Protein AF-A0A9W3DEU1-F1 (afdb_monomer_lite)

Organism: Raphanus sativus (NCBI:txid3726)

Structure (mmCIF, N/CA/C/O backbone):
data_AF-A0A9W3DEU1-F1
#
_entry.id   AF-A0A9W3DEU1-F1
#
loop_
_atom_site.group_PDB
_atom_site.id
_atom_site.type_symbol
_atom_site.label_atom_id
_atom_site.label_alt_id
_atom_site.label_comp_id
_atom_site.label_asym_id
_atom_site.label_entity_id
_atom_site.label_seq_id
_atom_site.pdbx_PDB_ins_code
_atom_site.Cartn_x
_atom_site.Cartn_y
_atom_site.Cartn_z
_atom_site.occupancy
_atom_site.B_iso_or_equiv
_atom_site.auth_seq_id
_atom_site.auth_comp_id
_atom_site.auth_asym_id
_atom_site.auth_atom_id
_atom_site.pdbx_PDB_model_num
ATOM 1 N N . SER A 1 1 ? -0.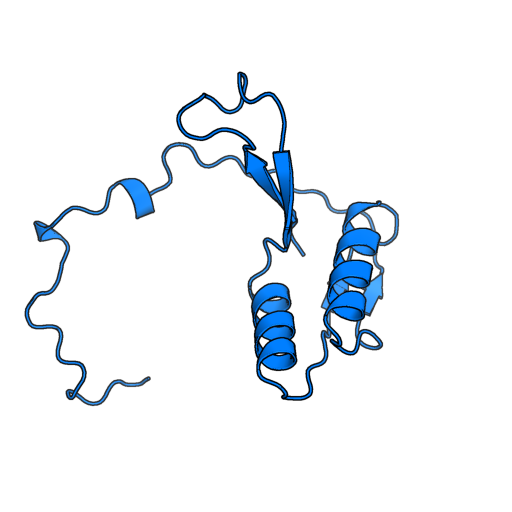354 -8.191 1.353 1.00 74.19 1 SER A N 1
ATOM 2 C CA . SER A 1 1 ? -0.493 -6.786 0.914 1.00 74.19 1 SER A CA 1
ATOM 3 C C . SER A 1 1 ? 0.706 -6.383 0.080 1.00 74.19 1 SER A C 1
ATOM 5 O O . SER A 1 1 ? 1.753 -6.988 0.264 1.00 74.19 1 SER A O 1
ATOM 7 N N . SER A 1 2 ? 0.558 -5.419 -0.831 1.00 81.44 2 SER A N 1
ATOM 8 C CA . SER A 1 2 ? 1.642 -4.927 -1.691 1.00 81.44 2 SER A CA 1
ATOM 9 C C . SER A 1 2 ? 2.250 -3.630 -1.157 1.00 81.44 2 SER A C 1
ATOM 11 O O . SER A 1 2 ? 1.589 -2.845 -0.468 1.00 81.44 2 SER A O 1
ATOM 13 N N . VAL A 1 3 ? 3.515 -3.417 -1.504 1.00 84.81 3 VAL A N 1
ATOM 14 C CA . VAL A 1 3 ? 4.217 -2.143 -1.371 1.00 84.81 3 VAL A CA 1
ATOM 15 C C . VAL A 1 3 ? 4.488 -1.637 -2.776 1.00 84.81 3 VAL A C 1
ATOM 17 O O . VAL A 1 3 ? 5.062 -2.362 -3.585 1.00 84.81 3 VAL A O 1
ATOM 20 N N . ASP A 1 4 ? 4.090 -0.402 -3.042 1.00 87.12 4 ASP A N 1
ATOM 21 C CA . ASP A 1 4 ? 4.441 0.287 -4.271 1.00 87.12 4 ASP A CA 1
ATOM 22 C C . ASP A 1 4 ? 5.781 0.986 -4.082 1.00 87.12 4 ASP A C 1
ATOM 24 O O . ASP A 1 4 ? 6.009 1.679 -3.082 1.00 87.12 4 ASP A O 1
ATOM 28 N N . PHE A 1 5 ? 6.655 0.811 -5.066 1.00 87.69 5 PHE A N 1
ATOM 29 C CA . PHE A 1 5 ? 7.892 1.561 -5.198 1.00 87.69 5 PHE A CA 1
ATOM 30 C C . PHE A 1 5 ? 7.684 2.630 -6.256 1.00 87.69 5 PHE A C 1
ATOM 32 O O . PHE A 1 5 ? 7.775 2.375 -7.455 1.00 87.69 5 PHE A O 1
ATOM 39 N N . VAL A 1 6 ? 7.378 3.836 -5.793 1.00 85.12 6 VAL A N 1
ATOM 40 C CA . VAL A 1 6 ? 7.157 4.988 -6.664 1.00 85.12 6 VAL A CA 1
ATOM 41 C C . VAL A 1 6 ? 8.513 5.640 -6.931 1.00 85.12 6 VAL A C 1
ATOM 43 O O . VAL A 1 6 ? 9.177 6.013 -5.959 1.00 85.12 6 VAL A O 1
ATOM 46 N N . PRO A 1 7 ? 8.962 5.768 -8.194 1.00 86.81 7 PRO A N 1
ATOM 47 C CA . PRO A 1 7 ? 10.214 6.445 -8.522 1.00 86.81 7 PRO A CA 1
ATOM 48 C C . PRO A 1 7 ? 10.272 7.833 -7.884 1.00 86.81 7 PRO A C 1
ATOM 50 O O . PRO A 1 7 ? 9.277 8.558 -7.870 1.00 86.81 7 PRO A O 1
ATOM 53 N N . THR A 1 8 ? 11.430 8.216 -7.347 1.00 89.25 8 THR A N 1
ATOM 54 C CA . THR A 1 8 ? 11.622 9.577 -6.821 1.00 89.25 8 THR A CA 1
ATOM 55 C C . THR A 1 8 ? 11.687 10.620 -7.932 1.00 89.25 8 THR A C 1
ATOM 57 O O . THR A 1 8 ? 11.426 11.792 -7.675 1.00 89.25 8 THR A O 1
ATOM 60 N N . GLU A 1 9 ? 12.025 10.198 -9.152 1.00 87.12 9 GLU A N 1
ATOM 61 C CA . GLU A 1 9 ? 12.070 11.045 -10.340 1.00 87.12 9 GLU A CA 1
ATOM 62 C C . GLU A 1 9 ? 11.130 10.505 -11.424 1.00 87.12 9 GLU A C 1
ATOM 64 O O . GLU A 1 9 ? 11.105 9.310 -11.714 1.00 87.12 9 GLU A O 1
ATOM 69 N N . PHE A 1 10 ? 10.340 11.398 -12.023 1.00 81.31 10 PHE A N 1
ATOM 70 C CA . PHE A 1 10 ? 9.397 11.064 -13.091 1.00 81.31 10 PHE A CA 1
ATOM 71 C C . PHE A 1 10 ? 10.057 11.171 -14.469 1.00 81.31 10 PHE A C 1
ATOM 73 O O . PHE A 1 10 ? 10.917 12.021 -14.687 1.00 81.31 10 PHE A O 1
ATOM 80 N N . GLY A 1 11 ? 9.607 10.354 -15.424 1.00 77.06 11 GLY A N 1
ATOM 81 C CA . GLY A 1 11 ? 10.041 10.436 -16.827 1.00 77.06 11 GLY A CA 1
ATOM 82 C C . GLY A 1 11 ? 11.415 9.829 -17.120 1.00 77.06 11 GLY A C 1
ATOM 83 O O . GLY A 1 11 ? 11.829 9.805 -18.275 1.00 77.06 11 GLY A O 1
ATOM 84 N N . VAL A 1 12 ? 12.096 9.307 -16.102 1.00 80.62 12 VAL A N 1
ATOM 85 C CA . VAL A 1 12 ? 13.294 8.476 -16.250 1.00 80.62 12 VAL A CA 1
ATOM 86 C C . VAL A 1 12 ? 12.906 7.002 -16.218 1.00 80.62 12 VAL A C 1
ATOM 88 O O . VAL A 1 12 ? 11.868 6.626 -15.663 1.00 80.62 12 VAL A O 1
ATOM 91 N N . SER A 1 13 ? 13.725 6.147 -16.828 1.00 82.31 13 SER A N 1
ATOM 92 C CA . SER A 1 13 ? 13.483 4.710 -16.749 1.00 82.31 13 SER A CA 1
ATOM 93 C C . SER A 1 13 ? 13.648 4.206 -15.310 1.00 82.31 13 SER A C 1
ATOM 95 O O . SER A 1 13 ? 14.369 4.786 -14.496 1.00 82.31 13 SER A O 1
ATOM 97 N N . LEU A 1 14 ? 13.026 3.068 -14.991 1.00 82.12 14 LEU A N 1
ATOM 98 C CA . LEU A 1 14 ? 13.177 2.438 -13.671 1.00 82.12 14 LEU A CA 1
ATOM 99 C C . LEU A 1 14 ? 14.632 2.047 -13.351 1.00 82.12 14 LEU A C 1
ATOM 101 O O . LEU A 1 14 ? 14.953 1.848 -12.186 1.00 82.12 14 LEU A O 1
ATOM 105 N N . ALA A 1 15 ? 15.498 1.932 -14.364 1.00 84.94 15 ALA A N 1
ATOM 106 C CA . ALA A 1 15 ? 16.925 1.661 -14.192 1.00 84.94 15 ALA A CA 1
ATOM 107 C C . ALA A 1 15 ? 17.746 2.922 -13.860 1.00 84.94 15 ALA A C 1
ATOM 109 O O . ALA A 1 15 ? 18.838 2.807 -13.312 1.00 84.94 15 ALA A O 1
ATOM 110 N N . GLU A 1 16 ? 17.235 4.106 -14.200 1.00 86.38 16 GLU A N 1
ATOM 111 C CA . GLU A 1 16 ? 17.938 5.386 -14.056 1.00 86.38 16 GLU A CA 1
ATOM 112 C C . GLU A 1 16 ? 17.440 6.211 -12.866 1.00 86.38 16 GLU A C 1
ATOM 114 O O . GLU A 1 16 ? 18.139 7.127 -12.437 1.00 86.38 16 GLU A O 1
ATOM 119 N N . THR A 1 17 ? 16.261 5.901 -12.311 1.00 88.62 17 THR A N 1
ATOM 120 C CA . THR A 1 17 ? 15.757 6.613 -11.127 1.00 88.62 17 THR A CA 1
ATOM 121 C C . THR A 1 17 ? 16.730 6.468 -9.946 1.00 88.62 17 THR A C 1
ATOM 123 O O . THR A 1 17 ? 17.130 5.349 -9.608 1.00 88.62 17 THR A O 1
ATOM 126 N N . PRO A 1 18 ? 17.099 7.568 -9.263 1.00 91.25 18 PRO A N 1
ATOM 127 C CA . PRO A 1 18 ? 18.067 7.529 -8.165 1.00 91.25 18 PRO A CA 1
ATOM 128 C C . PRO A 1 18 ? 17.505 6.881 -6.892 1.00 91.25 18 PRO A C 1
ATOM 130 O O . PRO A 1 18 ? 18.256 6.570 -5.967 1.00 91.25 18 PRO A O 1
ATOM 133 N N . GLY A 1 19 ? 16.187 6.679 -6.820 1.00 90.56 19 GLY A N 1
ATOM 134 C CA . GLY A 1 19 ? 15.542 6.048 -5.681 1.00 90.56 19 GLY A CA 1
ATOM 135 C C . GLY A 1 19 ? 14.051 5.804 -5.868 1.00 90.56 19 GLY A C 1
ATOM 136 O O . GLY A 1 19 ? 13.459 6.098 -6.911 1.00 90.56 19 GLY A O 1
ATOM 137 N N . PHE A 1 20 ? 13.450 5.258 -4.810 1.00 90.19 20 PHE A N 1
ATOM 138 C CA . PHE A 1 20 ? 12.027 4.949 -4.739 1.00 90.19 20 PHE A CA 1
ATOM 139 C C . PHE A 1 20 ? 11.447 5.307 -3.370 1.00 90.19 20 PHE A C 1
ATOM 141 O O . PHE A 1 20 ? 12.056 5.055 -2.325 1.00 90.19 20 PHE A O 1
ATOM 148 N N . LEU A 1 21 ? 10.231 5.843 -3.377 1.00 88.88 21 LEU A N 1
ATOM 149 C CA . LEU A 1 21 ? 9.388 5.982 -2.199 1.00 88.88 21 LEU A CA 1
ATOM 150 C C . LEU A 1 21 ? 8.561 4.711 -2.017 1.00 88.88 21 LEU A C 1
ATOM 152 O O . LEU A 1 21 ? 7.952 4.215 -2.961 1.00 88.88 21 LEU A O 1
ATOM 156 N N . LYS A 1 22 ? 8.516 4.213 -0.781 1.00 88.19 22 LYS A N 1
ATOM 157 C CA . LYS A 1 22 ? 7.680 3.070 -0.402 1.00 88.19 22 LYS A CA 1
ATOM 158 C C . LYS A 1 22 ? 6.301 3.567 0.014 1.00 88.19 22 LYS A C 1
ATOM 160 O O . LYS A 1 22 ? 6.200 4.374 0.939 1.00 88.19 22 LYS A O 1
ATOM 165 N N . ALA A 1 23 ? 5.256 3.060 -0.626 1.00 85.62 23 ALA A N 1
ATOM 166 C CA . ALA A 1 23 ? 3.865 3.366 -0.305 1.00 85.62 23 ALA A CA 1
ATOM 167 C C . ALA A 1 23 ? 3.025 2.080 -0.196 1.00 85.62 23 ALA A C 1
ATOM 169 O O . ALA A 1 23 ? 3.423 1.040 -0.719 1.00 85.62 23 ALA A O 1
ATOM 170 N N . PRO A 1 24 ? 1.864 2.096 0.480 1.00 86.00 24 PRO A N 1
ATOM 171 C CA . PRO A 1 24 ? 0.942 0.972 0.434 1.00 86.00 24 PRO A CA 1
ATOM 172 C C . PRO A 1 24 ? 0.362 0.832 -0.971 1.00 86.00 24 PRO A C 1
ATOM 174 O O . PRO A 1 24 ? -0.367 1.711 -1.427 1.00 86.00 24 PRO A O 1
ATOM 177 N N . GLY A 1 25 ? 0.631 -0.296 -1.622 1.00 82.62 25 GLY A N 1
ATOM 178 C CA . GLY A 1 25 ? 0.055 -0.596 -2.935 1.00 82.62 25 GLY A CA 1
ATOM 179 C C . GLY A 1 25 ? -1.326 -1.234 -2.876 1.00 82.62 25 GLY A C 1
ATOM 180 O O . GLY A 1 25 ? -2.034 -1.341 -3.872 1.00 82.62 25 GLY A O 1
ATOM 181 N N . SER A 1 26 ? -1.746 -1.695 -1.697 1.00 82.50 26 SER A N 1
ATOM 182 C CA . SER A 1 26 ? -3.017 -2.398 -1.557 1.00 82.50 26 SER A CA 1
ATOM 183 C C . SER A 1 26 ? -4.166 -1.424 -1.298 1.00 82.50 26 SER A C 1
ATOM 185 O O . SER A 1 26 ? -4.185 -0.759 -0.256 1.00 82.50 26 SER A O 1
ATOM 187 N N . ALA A 1 27 ? -5.168 -1.423 -2.184 1.00 88.06 27 ALA A N 1
ATOM 188 C CA . ALA A 1 27 ? -6.388 -0.624 -2.044 1.00 88.06 27 ALA A CA 1
ATOM 189 C C . ALA A 1 27 ? -7.045 -0.720 -0.647 1.00 88.06 27 ALA A C 1
ATOM 191 O O . ALA A 1 27 ? -7.380 0.326 -0.095 1.00 88.06 27 ALA A O 1
ATOM 192 N N . PRO A 1 28 ? -7.146 -1.899 0.007 1.00 89.88 28 PRO A N 1
ATOM 193 C CA . PRO A 1 28 ? -7.713 -1.990 1.355 1.00 89.88 28 PRO A CA 1
ATOM 194 C C . PRO A 1 28 ? -6.947 -1.186 2.419 1.00 89.88 28 PRO A C 1
ATOM 196 O O . PRO A 1 28 ? -7.565 -0.580 3.292 1.00 89.88 28 PRO A O 1
ATOM 199 N N . VAL A 1 29 ? -5.612 -1.133 2.339 1.00 91.38 29 VAL A N 1
ATOM 200 C CA . VAL A 1 29 ? -4.795 -0.318 3.258 1.00 91.38 29 VAL A CA 1
ATOM 201 C C . VAL A 1 29 ? -5.019 1.170 2.989 1.00 91.38 29 VAL A C 1
ATOM 203 O O . VAL A 1 29 ? -5.230 1.935 3.930 1.00 91.38 29 VAL A O 1
ATOM 206 N N . ASN A 1 30 ? -5.042 1.573 1.715 1.00 91.69 30 ASN A N 1
ATOM 207 C CA . ASN A 1 30 ? -5.296 2.962 1.326 1.00 91.69 30 ASN A CA 1
ATOM 208 C C . ASN A 1 30 ? -6.682 3.444 1.775 1.00 91.69 30 ASN A C 1
ATOM 210 O O . ASN A 1 30 ? -6.795 4.527 2.348 1.00 91.69 30 ASN A O 1
ATOM 214 N N . ILE A 1 31 ? -7.717 2.619 1.603 1.00 94.56 31 ILE A N 1
ATOM 215 C CA . ILE A 1 31 ? -9.083 2.929 2.039 1.00 94.56 31 ILE A CA 1
ATOM 216 C C . ILE A 1 31 ? -9.156 3.056 3.563 1.00 94.56 31 ILE A C 1
ATOM 218 O O . ILE A 1 31 ? -9.716 4.031 4.059 1.00 94.56 31 ILE A O 1
ATOM 222 N N . ALA A 1 32 ? -8.569 2.126 4.322 1.00 95.69 32 ALA A N 1
ATOM 223 C CA . ALA A 1 32 ? -8.593 2.200 5.783 1.00 95.69 32 ALA A CA 1
ATOM 224 C C . ALA A 1 32 ? -7.920 3.488 6.295 1.00 95.69 32 ALA A C 1
ATOM 226 O O . ALA A 1 32 ? -8.487 4.213 7.115 1.00 95.69 32 ALA A O 1
ATOM 227 N N . ILE A 1 33 ? -6.756 3.834 5.736 1.00 95.25 33 ILE A N 1
ATOM 228 C CA . ILE A 1 33 ? -6.062 5.089 6.045 1.00 95.25 33 ILE A CA 1
ATOM 229 C C . ILE A 1 33 ? -6.928 6.302 5.679 1.00 95.25 33 ILE A C 1
ATOM 231 O O . ILE A 1 33 ? -7.022 7.239 6.472 1.00 95.25 33 ILE A O 1
ATOM 235 N N . ALA A 1 34 ? 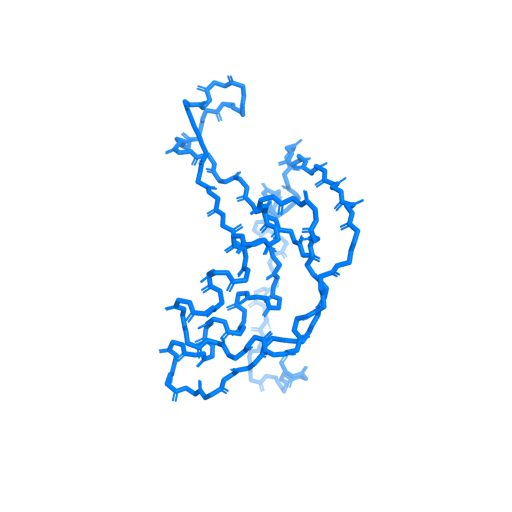-7.576 6.296 4.511 1.00 96.25 34 ALA A N 1
ATOM 236 C CA . ALA A 1 34 ? -8.442 7.389 4.076 1.00 96.25 34 ALA A CA 1
ATOM 237 C C . ALA A 1 34 ? -9.633 7.590 5.027 1.00 96.25 34 ALA A C 1
ATOM 239 O O . ALA A 1 34 ? -9.875 8.709 5.474 1.00 96.25 34 ALA A O 1
ATOM 240 N N . VAL A 1 35 ? -10.323 6.510 5.408 1.00 97.62 35 VAL A N 1
ATOM 241 C CA . VAL A 1 35 ? -11.435 6.550 6.373 1.00 97.62 35 VAL A CA 1
ATOM 242 C C . VAL A 1 35 ? -10.975 7.133 7.711 1.00 97.62 35 VAL A C 1
ATOM 244 O O . VAL A 1 35 ? -11.650 8.008 8.257 1.00 97.62 35 VAL A O 1
ATOM 247 N N . SER A 1 36 ? -9.808 6.706 8.205 1.00 97.44 36 SER A N 1
ATOM 248 C CA . SER A 1 36 ? -9.213 7.251 9.431 1.00 97.44 36 SER A CA 1
ATOM 249 C C . SER A 1 36 ? -8.949 8.756 9.335 1.00 97.44 36 SER A C 1
ATOM 251 O O . SER A 1 36 ? -9.357 9.534 10.199 1.00 97.44 36 SER A O 1
ATOM 253 N N . ARG A 1 37 ? -8.336 9.197 8.230 1.00 95.12 37 ARG A N 1
ATOM 254 C CA . ARG A 1 37 ? -8.032 10.615 7.974 1.00 95.12 37 ARG A CA 1
ATOM 255 C C . ARG A 1 37 ? -9.279 11.490 7.839 1.00 95.12 37 ARG A C 1
ATOM 257 O O . ARG A 1 37 ? -9.213 12.670 8.159 1.00 95.12 37 ARG A O 1
ATOM 264 N N . LEU A 1 38 ? -10.411 10.920 7.425 1.00 97.50 38 LEU A N 1
ATOM 265 C CA . LEU A 1 38 ? -11.715 11.593 7.388 1.00 97.50 38 LEU A CA 1
ATOM 266 C C . LEU A 1 38 ? -12.407 11.661 8.766 1.00 97.50 38 LEU A C 1
ATOM 268 O O . LEU A 1 38 ? -13.578 12.026 8.857 1.00 97.50 38 LEU A O 1
ATOM 272 N N . GLY A 1 39 ? -11.712 11.302 9.850 1.00 96.69 39 GLY A N 1
ATOM 273 C CA . GLY A 1 39 ? -12.223 11.392 11.219 1.00 96.69 39 GLY A CA 1
ATOM 274 C C . GLY A 1 39 ? -13.160 10.248 11.608 1.00 96.69 39 GLY A C 1
ATOM 275 O O . GLY A 1 39 ? -13.865 10.333 12.616 1.00 96.69 39 GLY A O 1
ATOM 276 N N . ARG A 1 40 ? -13.202 9.170 10.819 1.00 98.12 40 ARG A N 1
ATOM 277 C CA . ARG A 1 40 ? -13.987 7.969 11.122 1.00 98.12 40 ARG A CA 1
ATOM 278 C C . ARG A 1 40 ? -13.077 6.87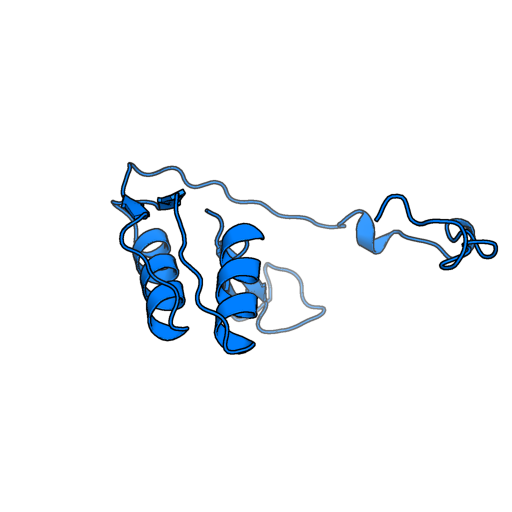9 11.667 1.00 98.12 40 ARG A C 1
ATOM 280 O O . ARG A 1 40 ? -11.922 6.762 11.288 1.00 98.12 40 ARG A O 1
ATOM 287 N N . ARG A 1 41 ? -13.610 6.032 12.548 1.00 97.81 41 ARG A N 1
ATOM 288 C CA . ARG A 1 41 ? -12.867 4.854 13.014 1.00 97.81 41 ARG A CA 1
ATOM 289 C C . ARG A 1 41 ? -12.755 3.833 11.887 1.00 97.81 41 ARG A C 1
ATOM 291 O O . ARG A 1 41 ? -13.743 3.564 11.208 1.00 97.81 41 ARG A O 1
ATOM 298 N N . SER A 1 42 ? -11.576 3.246 11.745 1.00 98.19 42 SER A N 1
ATOM 299 C CA . SER A 1 42 ? -11.301 2.165 10.802 1.00 98.19 42 SER A CA 1
ATOM 300 C C . SER A 1 42 ? -10.387 1.128 11.449 1.00 98.19 42 SER A C 1
ATOM 302 O O . SER A 1 42 ? -9.640 1.440 12.377 1.00 98.19 42 SER A O 1
ATOM 304 N N . ALA A 1 43 ? -10.467 -0.102 10.955 1.00 97.56 43 ALA A N 1
ATOM 305 C CA . ALA A 1 43 ? -9.586 -1.197 11.324 1.00 97.56 43 ALA A CA 1
ATOM 306 C C . ALA A 1 43 ? -9.153 -1.928 10.055 1.00 97.56 43 ALA A C 1
ATOM 308 O O . ALA A 1 43 ? -9.908 -1.982 9.080 1.00 97.56 43 ALA A O 1
ATOM 309 N N . PHE A 1 44 ? -7.958 -2.502 10.075 1.00 96.19 44 PHE A N 1
ATOM 310 C CA . PHE A 1 44 ? -7.478 -3.375 9.017 1.00 96.19 44 PHE A CA 1
ATOM 311 C C . PHE A 1 44 ? -7.471 -4.822 9.509 1.00 96.19 44 PHE A C 1
ATOM 313 O O . PHE A 1 44 ? -6.858 -5.146 10.525 1.00 96.19 44 PHE A O 1
ATOM 320 N N . VAL A 1 45 ? -8.146 -5.697 8.765 1.00 95.00 45 VAL A N 1
ATOM 321 C CA . VAL A 1 45 ? -8.161 -7.142 9.006 1.00 95.00 45 VAL A CA 1
ATOM 322 C C . VAL A 1 45 ? -7.560 -7.819 7.787 1.00 95.00 45 VAL A C 1
ATOM 324 O O . VAL A 1 45 ? -8.080 -7.681 6.679 1.00 95.00 45 VAL A O 1
ATOM 327 N N . GLY A 1 46 ? -6.455 -8.534 7.965 1.00 90.50 46 GLY A N 1
ATOM 328 C CA . GLY A 1 46 ? -5.760 -9.138 6.836 1.00 90.50 46 GLY A CA 1
ATOM 329 C C . GLY A 1 46 ? -4.389 -9.691 7.184 1.00 90.50 46 GLY A C 1
ATOM 330 O O . GLY A 1 46 ? -3.949 -9.632 8.329 1.00 90.50 46 GLY A O 1
ATOM 331 N N . LYS A 1 47 ? -3.714 -10.235 6.168 1.00 90.81 47 LYS A N 1
ATOM 332 C CA . LYS A 1 47 ? -2.376 -10.812 6.313 1.00 90.81 47 LYS A CA 1
ATOM 333 C C . LYS A 1 47 ? -1.280 -9.882 5.808 1.00 90.81 47 LYS A C 1
ATOM 335 O O . LYS A 1 47 ? -1.370 -9.369 4.686 1.00 90.81 47 LYS A O 1
ATOM 340 N N . LEU A 1 48 ? -0.236 -9.721 6.612 1.00 90.31 48 LEU A N 1
ATOM 341 C CA . LEU A 1 48 ? 1.013 -9.048 6.251 1.00 90.31 48 LEU A CA 1
ATOM 342 C C . LEU A 1 48 ? 2.181 -10.035 6.367 1.00 90.31 48 LEU A C 1
ATOM 344 O O . LEU A 1 48 ? 2.075 -11.030 7.080 1.00 90.31 48 LEU A O 1
ATOM 348 N N . GLY A 1 49 ? 3.273 -9.772 5.645 1.00 88.00 49 GLY A N 1
ATOM 349 C CA . GLY A 1 49 ? 4.474 -10.606 5.733 1.00 88.00 49 GLY A CA 1
ATOM 350 C C . GLY A 1 49 ? 5.063 -10.546 7.139 1.00 88.00 49 GLY A C 1
ATOM 351 O O . GLY A 1 49 ? 5.252 -9.453 7.670 1.00 88.00 49 GLY A O 1
ATOM 352 N N . GLY A 1 50 ? 5.277 -11.705 7.759 1.00 83.25 50 GLY A N 1
ATOM 353 C CA . GLY A 1 50 ? 5.770 -11.788 9.139 1.00 83.25 50 GLY A CA 1
ATOM 354 C C . GLY A 1 50 ? 7.287 -11.688 9.259 1.00 83.25 50 GLY A C 1
ATOM 355 O O . GLY A 1 50 ? 7.782 -11.065 10.200 1.00 83.25 50 GLY A O 1
ATOM 356 N N . ASP A 1 51 ? 7.995 -12.239 8.274 1.00 81.44 51 ASP A N 1
ATOM 357 C CA . ASP A 1 51 ? 9.448 -12.429 8.302 1.00 81.44 51 ASP A CA 1
ATOM 358 C C . ASP A 1 51 ? 10.208 -11.367 7.479 1.00 81.44 51 ASP A C 1
ATOM 360 O O . ASP A 1 51 ? 11.435 -11.405 7.395 1.00 81.44 51 ASP A O 1
ATOM 364 N N . ASN A 1 52 ? 9.496 -10.366 6.936 1.00 80.56 52 ASN A N 1
ATOM 365 C CA . ASN A 1 52 ? 10.074 -9.264 6.165 1.00 80.56 52 ASN A CA 1
ATOM 366 C C . ASN A 1 52 ? 9.740 -7.868 6.717 1.00 80.56 52 ASN A C 1
ATOM 368 O O . ASN A 1 52 ? 8.708 -7.624 7.345 1.00 80.56 52 ASN A O 1
ATOM 372 N N . GLU A 1 53 ? 10.608 -6.908 6.397 1.00 87.06 53 GLU A N 1
ATOM 373 C CA . GLU A 1 53 ? 10.488 -5.505 6.816 1.00 87.06 53 GLU A CA 1
ATOM 374 C C . GLU A 1 53 ? 9.272 -4.787 6.203 1.00 87.06 53 GLU A C 1
ATOM 376 O O . GLU A 1 53 ? 8.759 -3.818 6.768 1.00 87.06 53 GLU A O 1
ATOM 381 N N . PHE A 1 54 ? 8.769 -5.246 5.052 1.00 87.81 54 PHE A N 1
ATOM 382 C CA . PHE A 1 54 ? 7.645 -4.604 4.369 1.00 87.81 54 PHE A CA 1
ATOM 383 C C . PHE A 1 54 ? 6.317 -4.819 5.095 1.00 87.81 54 PHE A C 1
ATOM 385 O O . PHE A 1 54 ? 5.509 -3.891 5.177 1.00 87.81 54 PHE A O 1
ATOM 392 N N . GLY A 1 55 ? 6.084 -6.004 5.661 1.00 89.56 55 GLY A N 1
ATOM 393 C CA . GLY A 1 55 ? 4.894 -6.275 6.463 1.00 89.56 55 GLY A CA 1
ATOM 394 C C . GLY A 1 55 ? 4.845 -5.405 7.717 1.00 89.56 55 GLY A C 1
ATOM 395 O O . GLY A 1 55 ? 3.831 -4.751 7.977 1.00 89.56 55 GLY A O 1
ATOM 396 N N . HIS A 1 56 ? 5.965 -5.304 8.436 1.00 91.44 56 HIS A N 1
ATOM 397 C CA . HIS A 1 56 ? 6.090 -4.426 9.604 1.00 91.44 56 HIS A CA 1
ATOM 398 C C . HIS A 1 56 ? 5.965 -2.946 9.235 1.00 91.44 56 HIS A C 1
ATOM 400 O O . HIS A 1 56 ? 5.289 -2.193 9.939 1.00 91.44 56 HIS A O 1
ATOM 406 N N . MET A 1 57 ? 6.526 -2.528 8.096 1.00 91.44 57 MET A N 1
ATOM 407 C CA . MET A 1 57 ? 6.354 -1.174 7.567 1.00 91.44 57 MET A CA 1
ATOM 408 C C . MET A 1 57 ? 4.875 -0.844 7.309 1.00 91.44 57 MET A C 1
ATOM 410 O O . MET A 1 57 ? 4.408 0.221 7.716 1.00 91.44 57 MET A O 1
ATOM 414 N N . LEU A 1 58 ? 4.124 -1.744 6.663 1.00 92.38 58 LEU A N 1
ATOM 415 C CA . LEU A 1 58 ? 2.697 -1.547 6.382 1.00 92.38 58 LEU A CA 1
ATOM 416 C C . LEU A 1 58 ? 1.863 -1.482 7.670 1.00 92.38 58 LEU A C 1
ATOM 418 O O . LEU A 1 58 ? 1.025 -0.588 7.806 1.00 92.38 58 LEU A O 1
ATOM 422 N N . ALA A 1 59 ? 2.127 -2.362 8.641 1.00 93.88 59 ALA A N 1
ATOM 423 C CA . ALA A 1 59 ? 1.486 -2.312 9.957 1.00 93.88 59 ALA A CA 1
ATOM 424 C C . ALA A 1 59 ? 1.793 -0.993 10.686 1.00 93.88 59 ALA A C 1
ATOM 426 O O . ALA A 1 59 ? 0.896 -0.329 11.207 1.00 93.88 59 ALA A O 1
ATOM 427 N N . GLY A 1 60 ? 3.056 -0.557 10.665 1.00 94.50 60 GLY A N 1
ATOM 428 C CA . GLY A 1 60 ? 3.472 0.728 11.223 1.00 94.50 60 GLY A CA 1
ATOM 429 C C . GLY A 1 60 ? 2.768 1.912 10.558 1.00 94.50 60 GLY A C 1
ATOM 430 O O . GLY A 1 60 ? 2.359 2.852 11.240 1.00 94.50 60 GLY A O 1
ATOM 431 N N . MET A 1 61 ? 2.562 1.858 9.240 1.00 93.44 61 MET A N 1
ATOM 432 C CA . MET A 1 61 ? 1.830 2.889 8.511 1.00 93.44 61 MET A CA 1
ATOM 433 C C . MET A 1 61 ? 0.347 2.933 8.896 1.00 93.44 61 MET A C 1
ATOM 435 O O . MET A 1 61 ? -0.180 4.029 9.091 1.00 93.44 61 MET A O 1
ATOM 439 N N . LEU A 1 62 ? -0.309 1.782 9.062 1.00 95.56 62 LEU A N 1
ATOM 440 C CA . LEU A 1 62 ? -1.688 1.698 9.559 1.00 95.56 62 LEU A CA 1
ATOM 441 C C . LEU A 1 62 ? -1.815 2.350 10.946 1.00 95.56 62 LEU A C 1
ATOM 443 O O . LEU A 1 62 ? -2.582 3.305 11.103 1.00 95.56 62 LEU A O 1
ATOM 447 N N . ARG A 1 63 ? -0.974 1.940 11.906 1.00 96.38 63 ARG A N 1
ATOM 448 C CA . ARG A 1 63 ? -0.954 2.498 13.271 1.00 96.38 63 ARG A CA 1
ATOM 449 C C . ARG A 1 63 ? -0.706 4.002 13.280 1.00 96.38 63 ARG A C 1
ATOM 451 O O . ARG A 1 63 ? -1.432 4.752 13.927 1.00 96.38 63 ARG A O 1
ATOM 458 N N . LYS A 1 64 ? 0.292 4.469 12.520 1.00 96.50 64 LYS A N 1
ATOM 459 C CA . LYS A 1 64 ? 0.641 5.897 12.429 1.00 96.50 64 LYS A CA 1
ATOM 460 C C . LYS A 1 64 ? -0.518 6.753 11.908 1.00 96.50 64 LYS A C 1
ATOM 462 O O . LYS A 1 64 ? -0.596 7.930 12.243 1.00 96.50 64 LYS A O 1
ATOM 467 N N . ASN A 1 65 ? -1.405 6.182 11.095 1.00 96.44 65 ASN A N 1
ATOM 468 C CA . ASN A 1 65 ? -2.586 6.868 10.573 1.00 96.44 65 ASN A CA 1
ATOM 469 C C . ASN A 1 65 ? -3.853 6.615 11.411 1.00 96.44 65 ASN A C 1
ATOM 471 O O . ASN A 1 65 ? -4.939 6.972 10.963 1.00 96.44 65 ASN A O 1
ATOM 475 N N . GLY A 1 66 ? -3.750 6.021 12.605 1.00 97.19 66 GLY A N 1
ATOM 476 C CA . GLY A 1 66 ? -4.888 5.801 13.505 1.00 97.19 66 GLY A CA 1
ATOM 477 C C . GLY A 1 66 ? -5.819 4.657 13.095 1.00 97.19 66 GLY A C 1
ATOM 478 O O . GLY A 1 66 ? -6.960 4.612 13.548 1.00 97.19 66 GLY A O 1
ATOM 479 N N . VAL A 1 67 ? -5.355 3.749 12.233 1.00 98.00 67 VAL A N 1
ATOM 480 C CA . VAL A 1 67 ? -6.102 2.541 11.869 1.00 98.00 67 VAL A CA 1
ATOM 481 C C . VAL A 1 67 ? -5.819 1.456 12.906 1.00 98.00 67 VAL A C 1
ATOM 483 O O . VAL A 1 67 ? -4.656 1.157 13.176 1.00 98.00 67 VAL A O 1
ATOM 486 N N . ALA A 1 68 ? -6.878 0.863 13.459 1.00 97.88 68 ALA A N 1
ATOM 487 C CA . ALA A 1 68 ? -6.790 -0.288 14.356 1.00 97.88 68 ALA A CA 1
ATOM 488 C C . ALA A 1 68 ? -6.208 -1.508 13.621 1.00 97.88 68 ALA A C 1
ATOM 490 O O . ALA A 1 68 ? -6.598 -1.808 12.488 1.00 97.88 68 ALA A O 1
ATOM 491 N N . ASP A 1 69 ? -5.251 -2.187 14.244 1.00 95.38 69 ASP A N 1
ATOM 492 C CA . ASP A 1 69 ? -4.393 -3.174 13.590 1.00 95.38 69 ASP A CA 1
ATOM 493 C C . ASP A 1 69 ? -4.407 -4.551 14.275 1.00 95.38 69 ASP A C 1
ATOM 495 O O . ASP A 1 69 ? -3.696 -5.464 13.865 1.00 95.38 69 ASP A O 1
ATOM 499 N N . GLU A 1 70 ? -5.284 -4.747 15.261 1.00 95.94 70 GLU A N 1
ATOM 500 C CA . GLU A 1 70 ? -5.466 -6.008 15.992 1.00 95.94 70 GLU A CA 1
ATOM 501 C C . GLU A 1 70 ? -5.969 -7.149 15.090 1.00 95.94 70 GLU A C 1
ATOM 503 O O . GLU A 1 70 ? -5.857 -8.323 15.436 1.00 95.94 70 GLU A O 1
ATOM 508 N N . GLY A 1 71 ? -6.524 -6.810 13.922 1.00 94.50 71 GLY A N 1
ATOM 509 C CA . GLY A 1 71 ? -6.931 -7.757 12.886 1.00 94.50 71 GLY A CA 1
ATOM 510 C C . GLY A 1 71 ? -5.799 -8.211 11.959 1.00 94.50 71 GLY A C 1
ATOM 511 O O . GLY A 1 71 ? -6.062 -8.968 11.019 1.00 94.50 71 GLY A O 1
ATOM 512 N N . ILE A 1 72 ? -4.563 -7.745 12.169 1.00 94.81 72 ILE A N 1
ATOM 513 C CA . ILE A 1 72 ? -3.409 -8.168 11.375 1.00 94.81 72 ILE A CA 1
ATOM 514 C C . ILE A 1 72 ? -2.940 -9.545 11.833 1.00 94.81 72 ILE A C 1
ATOM 516 O O . ILE A 1 72 ? -2.578 -9.756 12.987 1.00 94.81 72 ILE A O 1
ATOM 520 N N . ASN A 1 73 ? -2.863 -10.465 10.879 1.00 93.44 73 ASN A N 1
ATOM 521 C CA . ASN A 1 73 ? -2.154 -11.722 11.036 1.00 93.44 73 ASN A CA 1
ATOM 522 C C . ASN A 1 73 ? -0.831 -11.653 10.258 1.00 93.44 73 ASN A C 1
ATOM 524 O O . ASN A 1 73 ? -0.826 -11.438 9.046 1.00 93.44 73 ASN A O 1
ATOM 528 N N . PHE A 1 74 ? 0.286 -11.814 10.955 1.00 91.44 74 PHE A N 1
ATOM 529 C CA . PHE A 1 74 ? 1.597 -11.921 10.326 1.00 91.44 74 PHE A CA 1
ATOM 530 C C . PHE A 1 74 ? 1.836 -13.379 9.929 1.00 91.44 74 PHE A C 1
ATOM 532 O O . PHE A 1 74 ? 1.860 -14.250 10.793 1.00 91.44 74 PHE A O 1
ATOM 539 N N . ASP A 1 75 ? 1.971 -13.656 8.631 1.00 82.56 75 ASP A N 1
ATO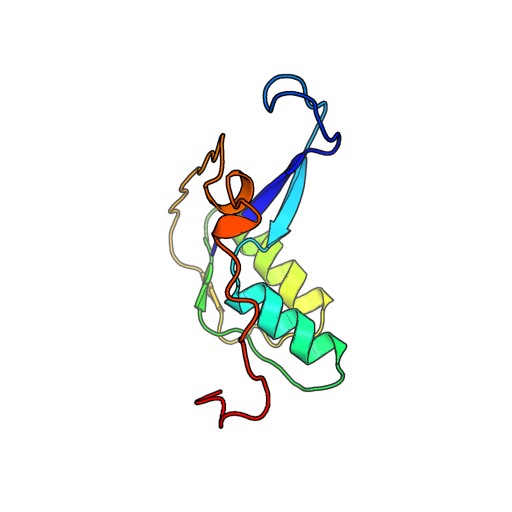M 540 C CA . ASP A 1 75 ? 2.026 -15.032 8.122 1.00 82.56 75 ASP A CA 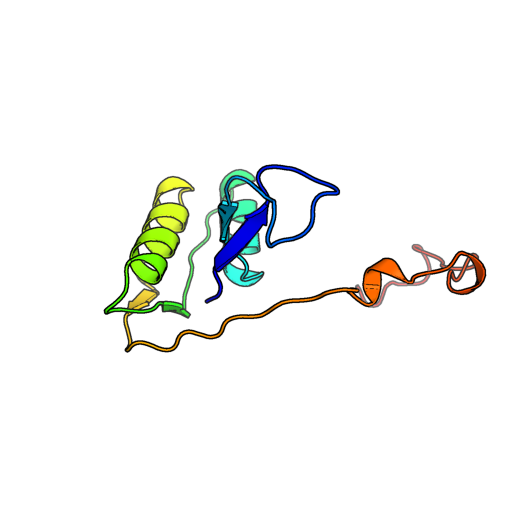1
ATOM 541 C C . ASP A 1 75 ? 2.926 -15.152 6.888 1.00 82.56 75 ASP A C 1
ATOM 543 O O . ASP A 1 75 ? 2.545 -14.701 5.804 1.00 82.56 75 ASP A O 1
ATOM 547 N N . GLY A 1 76 ? 4.084 -15.793 7.085 1.00 70.69 76 GLY A N 1
ATOM 548 C CA . GLY A 1 76 ? 5.052 -16.200 6.064 1.00 70.69 76 GLY A CA 1
ATOM 549 C C . GLY A 1 76 ? 5.602 -15.085 5.170 1.00 70.69 76 GLY A C 1
ATOM 550 O O . GLY A 1 76 ? 5.128 -13.947 5.158 1.00 70.69 76 GLY A O 1
ATOM 551 N N . ASP A 1 77 ? 6.599 -15.443 4.363 1.00 65.56 77 ASP A N 1
ATOM 552 C CA . ASP A 1 77 ? 7.113 -14.597 3.288 1.00 65.56 77 ASP A CA 1
ATOM 553 C C . ASP A 1 77 ? 6.532 -15.024 1.940 1.00 65.56 77 ASP A C 1
ATOM 555 O O . ASP A 1 77 ? 6.759 -16.127 1.438 1.00 65.56 77 ASP A O 1
ATOM 559 N N . ARG A 1 78 ? 5.766 -14.119 1.328 1.00 64.44 78 ARG A N 1
ATOM 560 C CA . ARG A 1 78 ? 5.453 -14.161 -0.102 1.00 64.44 78 ARG A CA 1
ATOM 561 C C . ARG A 1 78 ? 5.679 -12.787 -0.699 1.00 64.44 78 ARG A C 1
ATOM 563 O O . ARG A 1 78 ? 4.901 -11.867 -0.456 1.00 64.44 78 ARG A O 1
ATOM 570 N N . GLU A 1 79 ? 6.732 -12.683 -1.495 1.00 66.50 79 GLU A N 1
ATOM 571 C CA . GLU A 1 79 ? 7.100 -11.477 -2.221 1.00 66.50 79 GLU A CA 1
ATOM 572 C C . GLU A 1 79 ? 6.776 -11.660 -3.707 1.00 66.50 79 GLU A C 1
ATOM 574 O O . GLU A 1 79 ? 7.162 -12.648 -4.332 1.00 66.50 79 GLU A O 1
ATOM 579 N N . PHE A 1 80 ? 6.030 -10.712 -4.266 1.00 67.31 80 PHE A N 1
ATOM 580 C CA . PHE A 1 80 ? 5.766 -10.620 -5.696 1.00 67.31 80 PHE A CA 1
ATOM 581 C C . PHE A 1 80 ? 6.249 -9.251 -6.163 1.00 67.31 80 PHE A C 1
ATOM 583 O O . PHE A 1 80 ? 5.874 -8.238 -5.574 1.00 67.31 80 PHE A O 1
ATOM 590 N N . MET A 1 81 ? 7.056 -9.220 -7.221 1.00 69.62 81 MET A N 1
ATOM 591 C CA . MET A 1 81 ? 7.511 -7.983 -7.852 1.00 69.62 81 MET A CA 1
ATOM 592 C C . MET A 1 81 ? 6.744 -7.773 -9.156 1.00 69.62 81 MET A C 1
ATOM 594 O O . MET A 1 81 ? 6.775 -8.632 -10.038 1.00 69.62 81 MET A O 1
ATOM 598 N N . PHE A 1 82 ? 6.065 -6.635 -9.283 1.00 69.50 82 PHE A N 1
ATOM 599 C CA . PHE A 1 82 ? 5.346 -6.253 -10.497 1.00 69.50 82 PHE A CA 1
ATOM 600 C C . PHE A 1 82 ? 6.020 -5.039 -11.140 1.00 69.50 82 PHE A C 1
ATOM 602 O O . PHE A 1 82 ? 6.337 -4.066 -10.464 1.00 69.50 82 PHE A O 1
ATOM 609 N N . TYR A 1 83 ? 6.205 -5.098 -12.455 1.00 66.38 83 TYR A N 1
ATOM 610 C CA . TYR A 1 83 ? 6.692 -4.011 -13.302 1.00 66.38 83 TYR A CA 1
ATOM 611 C C . TYR A 1 83 ? 5.648 -3.789 -14.399 1.00 66.38 83 TYR A C 1
ATOM 613 O O . TYR A 1 83 ? 5.335 -4.732 -15.124 1.00 66.38 83 TYR A O 1
ATOM 621 N N . GLN A 1 84 ? 5.102 -2.579 -14.539 1.00 63.47 84 GLN A N 1
ATOM 622 C CA . GLN A 1 84 ? 4.132 -2.275 -15.598 1.00 63.47 84 GLN A CA 1
ATOM 623 C C . GLN A 1 84 ? 4.638 -1.137 -16.485 1.00 63.47 84 GLN A C 1
ATOM 625 O O . GLN A 1 84 ? 4.522 0.036 -16.145 1.00 63.47 84 GLN A O 1
ATOM 630 N N . ASN A 1 85 ? 5.217 -1.513 -17.629 1.00 58.09 85 ASN A N 1
ATOM 631 C CA . ASN A 1 85 ? 5.612 -0.607 -18.703 1.00 58.09 85 ASN A CA 1
ATOM 632 C C . ASN A 1 85 ? 5.243 -1.216 -20.077 1.00 58.09 85 ASN A C 1
ATOM 634 O O . ASN A 1 85 ? 5.835 -2.244 -20.420 1.00 58.09 85 ASN A O 1
ATOM 638 N N . PRO A 1 86 ? 4.330 -0.611 -20.869 1.00 51.59 86 PRO A N 1
ATOM 639 C CA . PRO A 1 86 ? 3.414 0.480 -20.509 1.00 51.59 86 PRO A CA 1
ATOM 640 C C . PRO A 1 86 ? 2.208 -0.062 -19.719 1.00 51.59 86 PRO A C 1
ATOM 642 O O . PRO A 1 86 ? 1.707 -1.144 -20.029 1.00 51.59 86 PRO A O 1
ATOM 645 N N . SER A 1 87 ? 1.729 0.654 -18.693 1.00 61.69 87 SER A N 1
ATOM 646 C CA . SER A 1 87 ? 0.435 0.301 -18.089 1.00 61.69 87 SER A CA 1
ATOM 647 C C . SER A 1 87 ? -0.690 0.673 -19.059 1.00 61.69 87 SER A C 1
ATOM 649 O O . SER A 1 87 ? -0.632 1.692 -19.736 1.00 61.69 87 SER A O 1
ATOM 651 N N . VAL A 1 88 ? -1.705 -0.177 -19.178 1.00 53.97 88 VAL A N 1
ATOM 652 C CA . VAL A 1 88 ? -2.793 -0.032 -20.165 1.00 53.97 88 VAL A CA 1
ATOM 653 C C . VAL A 1 88 ? -3.715 1.156 -19.886 1.00 53.97 88 VAL A C 1
ATOM 655 O O . VAL A 1 88 ? -4.264 1.716 -20.827 1.00 53.97 88 VAL A O 1
ATOM 658 N N . ASP A 1 89 ? -3.780 1.632 -18.640 1.00 61.81 89 ASP A N 1
ATOM 659 C CA . ASP A 1 89 ? -4.400 2.925 -18.323 1.00 61.81 89 ASP A CA 1
ATOM 660 C C . ASP A 1 89 ? -3.666 4.103 -19.010 1.00 61.81 89 ASP A C 1
ATOM 662 O O . ASP A 1 89 ? -4.269 5.145 -19.254 1.00 61.81 89 ASP A O 1
ATOM 666 N N . MET A 1 90 ? -2.379 3.946 -19.377 1.00 47.44 90 MET A N 1
ATOM 667 C CA . MET A 1 90 ? -1.597 4.927 -20.157 1.00 47.44 90 MET A CA 1
ATOM 668 C C . MET A 1 90 ? -1.837 4.860 -21.670 1.00 47.44 90 MET A C 1
ATOM 670 O O . MET A 1 90 ? -1.179 5.582 -22.419 1.00 47.44 90 MET A O 1
ATOM 674 N N . LEU A 1 91 ? -2.748 4.008 -22.136 1.00 70.62 91 LEU A N 1
ATOM 675 C CA . LEU A 1 91 ? -3.116 3.928 -23.549 1.00 70.62 91 LEU A CA 1
ATOM 676 C C . LEU A 1 91 ? -4.539 4.437 -23.820 1.00 70.62 91 LEU A C 1
ATOM 678 O O . LEU A 1 91 ? -4.961 4.378 -24.970 1.00 70.62 91 LEU A O 1
ATOM 682 N N . LEU A 1 92 ? -5.234 4.969 -22.801 1.00 78.06 92 LEU A N 1
ATOM 683 C CA . LEU A 1 92 ? -6.601 5.476 -22.933 1.00 78.06 92 LEU A CA 1
ATOM 684 C C . LEU A 1 92 ? -6.663 6.706 -23.859 1.00 78.06 92 LEU A C 1
ATOM 686 O O . LEU A 1 92 ? -6.006 7.723 -23.611 1.00 78.06 92 LEU A O 1
ATOM 690 N N . HIS A 1 93 ? -7.486 6.630 -24.900 1.00 81.00 93 HIS A N 1
ATOM 691 C CA . HIS A 1 93 ? -7.627 7.608 -25.970 1.00 81.00 93 HIS A CA 1
ATOM 692 C C . HIS A 1 93 ? -9.020 8.287 -25.943 1.00 81.00 93 HIS A C 1
ATOM 694 O O . HIS A 1 93 ? -9.989 7.700 -25.463 1.00 81.00 93 HIS A O 1
ATOM 700 N N . PRO A 1 94 ? -9.176 9.549 -26.404 1.00 78.19 94 PRO A N 1
ATOM 701 C CA . PRO A 1 94 ? -10.436 10.298 -26.267 1.00 78.19 94 PRO A CA 1
ATOM 702 C C . PRO A 1 94 ? -11.666 9.689 -26.947 1.00 78.19 94 PRO A C 1
ATOM 704 O O . PRO A 1 94 ? -12.790 9.980 -26.549 1.00 78.19 94 PRO A O 1
ATOM 707 N N . ASP A 1 95 ? -11.468 8.872 -27.975 1.00 82.88 95 ASP A N 1
ATOM 708 C CA . ASP A 1 95 ? -12.527 8.098 -28.630 1.00 82.88 95 ASP A CA 1
ATOM 709 C C . ASP A 1 95 ? -12.986 6.887 -27.798 1.00 82.88 95 ASP A C 1
ATOM 711 O O . ASP A 1 95 ? -14.038 6.318 -28.079 1.00 82.88 95 ASP A O 1
ATOM 715 N N . GLU A 1 96 ? -12.260 6.546 -26.733 1.00 82.81 96 GLU A N 1
ATOM 716 C CA . GLU A 1 96 ? -12.636 5.544 -25.732 1.00 82.81 96 GLU A CA 1
ATOM 717 C C . GLU A 1 96 ? -13.498 6.141 -24.598 1.00 82.81 96 GLU A C 1
ATOM 719 O O . GLU A 1 96 ? -13.918 5.423 -23.689 1.00 82.81 96 GLU A O 1
ATOM 724 N N . LEU A 1 97 ? -13.807 7.448 -24.641 1.00 80.56 97 LEU A N 1
ATOM 725 C CA . LEU A 1 97 ? -14.666 8.123 -23.662 1.00 80.56 97 LEU A CA 1
ATOM 726 C C . LEU A 1 97 ? -16.137 8.125 -24.097 1.00 80.56 97 LEU A C 1
ATOM 728 O O . LEU A 1 97 ? -16.510 8.692 -25.124 1.00 80.56 97 LEU A O 1
ATOM 732 N N . ASN A 1 98 ? -17.008 7.573 -23.253 1.00 83.56 98 ASN A N 1
ATOM 733 C CA . ASN A 1 98 ? -18.451 7.711 -23.416 1.00 83.56 98 ASN A CA 1
ATOM 734 C C . ASN A 1 98 ? -18.908 9.109 -22.958 1.00 83.56 98 ASN A C 1
ATOM 736 O O . ASN A 1 98 ? -19.098 9.349 -21.768 1.00 83.56 98 ASN A O 1
ATOM 740 N N . LEU A 1 99 ? -19.085 10.037 -23.900 1.00 78.81 99 LEU A N 1
ATOM 741 C CA . LEU A 1 99 ? -19.475 11.426 -23.608 1.00 78.81 99 LEU A CA 1
ATOM 742 C C . LEU A 1 99 ? -20.960 11.602 -23.260 1.00 78.81 99 LEU A C 1
ATOM 744 O O . LEU A 1 99 ? -21.357 12.671 -22.805 1.00 78.81 99 LEU A O 1
ATOM 748 N N . GLU A 1 100 ? -21.768 10.560 -23.436 1.00 81.19 100 GLU A N 1
ATOM 749 C CA . GLU A 1 100 ? -23.163 10.522 -22.986 1.00 81.19 100 GLU A CA 1
ATOM 750 C C . GLU A 1 100 ? -23.296 9.868 -21.603 1.00 81.19 100 GLU A C 1
ATOM 752 O O . GLU A 1 100 ? -24.400 9.539 -21.165 1.00 81.19 100 GLU A O 1
ATOM 757 N N . PHE A 1 101 ? -22.173 9.677 -20.897 1.00 75.75 101 PHE A N 1
ATOM 758 C CA . PHE A 1 101 ? -22.166 9.189 -19.525 1.00 75.75 101 PHE A CA 1
ATOM 759 C C . PHE A 1 101 ? -23.009 10.108 -18.634 1.00 75.75 101 PHE A C 1
ATOM 761 O O . PHE A 1 101 ? -22.658 11.258 -18.365 1.00 75.75 101 PHE A O 1
ATOM 768 N N . ASN A 1 102 ? -24.148 9.588 -18.188 1.00 73.44 102 ASN A N 1
ATOM 769 C CA . ASN A 1 102 ? -25.098 10.312 -17.364 1.00 73.44 102 ASN A CA 1
ATOM 770 C C . ASN A 1 102 ? -24.937 9.890 -15.898 1.00 73.44 102 ASN A C 1
ATOM 772 O O . ASN A 1 102 ? -25.330 8.784 -15.539 1.00 73.44 102 ASN A O 1
ATOM 776 N N . PHE A 1 103 ? -24.409 10.786 -15.060 1.00 67.94 103 PHE A N 1
ATOM 777 C CA . PHE A 1 103 ? -24.289 10.585 -13.607 1.00 67.94 103 PHE A CA 1
ATOM 778 C C . PHE A 1 103 ? -25.648 10.481 -12.888 1.00 67.94 103 PHE A C 1
ATOM 780 O O . PHE A 1 103 ? -25.707 9.941 -11.786 1.00 67.94 103 PHE A O 1
ATOM 787 N N . ASP A 1 104 ? -26.711 11.016 -13.504 1.00 6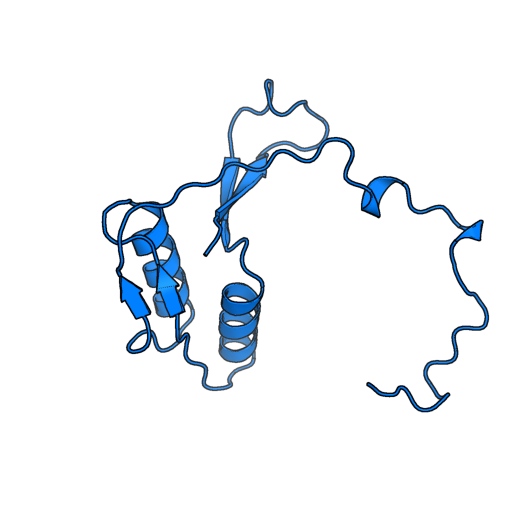8.38 104 ASP A N 1
ATOM 788 C CA . ASP A 1 104 ? -28.083 11.050 -12.974 1.00 68.38 104 ASP A CA 1
ATOM 789 C C . ASP A 1 104 ? -28.991 9.977 -13.584 1.00 68.38 104 ASP A C 1
ATOM 791 O O . ASP A 1 104 ? -30.111 9.751 -13.113 1.00 68.38 104 ASP A O 1
ATOM 795 N N . SER A 1 105 ? -28.515 9.269 -14.615 1.00 63.66 105 SER A N 1
ATOM 796 C CA . SER A 1 105 ? -28.973 7.892 -14.779 1.00 63.66 105 SER A CA 1
ATOM 797 C C . SER A 1 105 ? -28.684 7.246 -13.434 1.00 63.66 105 SER A C 1
ATOM 799 O O . SER A 1 105 ? -27.593 7.508 -12.928 1.00 63.66 105 SER A O 1
ATOM 801 N N . PRO A 1 106 ? -29.613 6.490 -12.816 1.00 56.31 106 PRO A N 1
ATOM 802 C CA . PRO A 1 106 ? -29.288 5.794 -11.586 1.00 56.31 106 PRO A CA 1
ATOM 803 C C . PRO A 1 106 ? -27.957 5.098 -11.821 1.00 56.31 106 PRO A C 1
ATOM 805 O O . PRO A 1 106 ? -27.851 4.202 -12.662 1.00 56.31 106 PRO A O 1
ATOM 808 N N . MET A 1 107 ? -26.923 5.603 -11.151 1.00 56.03 107 MET A N 1
ATOM 809 C CA . MET A 1 107 ? -25.750 4.807 -10.955 1.00 56.03 107 MET A CA 1
ATOM 810 C C . MET A 1 107 ? -26.295 3.648 -10.147 1.00 56.03 107 MET A C 1
ATOM 812 O O . MET A 1 107 ? -26.829 3.837 -9.048 1.00 56.03 107 MET A O 1
ATOM 816 N N . ASP A 1 108 ? -26.182 2.449 -10.681 1.00 58.69 108 ASP A N 1
ATOM 817 C CA . ASP A 1 108 ? -26.066 1.299 -9.808 1.00 58.69 108 ASP A CA 1
ATOM 818 C C . ASP A 1 108 ? -24.692 1.431 -9.096 1.00 58.69 108 ASP A C 1
ATOM 820 O O . ASP A 1 108 ? -23.783 0.652 -9.347 1.00 58.69 108 ASP A O 1
ATOM 824 N N . LEU A 1 109 ? -24.569 2.463 -8.237 1.00 29.64 109 LEU A N 1
ATOM 825 C CA . LEU A 1 109 ? -23.392 3.039 -7.553 1.00 29.64 109 LEU A CA 1
ATOM 826 C C . LEU A 1 109 ? -22.312 3.743 -8.389 1.00 29.64 109 LEU A C 1
ATOM 828 O O . LEU A 1 109 ? -21.843 3.196 -9.407 1.00 29.64 109 LEU A O 1
#

Foldseek 3Di:
DDWDFAQPDPPDDPVPGPGTDTDDPDPQLVVQLVCLVVVHAAEDADEFAQPDPNSVVSLVVCVVSRHHYPNYDHDHDDDDDDDPVPPVVVVDDPVNDDPVDDPPPPPPD

Radius of gyration: 18.04 Å; chains: 1; bounding box: 47×28×45 Å

InterPro domains:
  IPR011611 Carbohydrate kinase PfkB [PF00294] (8-77)
  IPR029056 Ribokinase-like [SSF53613] (3-102)
  IPR050306 PfkB Carbohydrate Kinase [PTHR43085] (3-101)

Sequence (109 aa):
SSVDFVPTEFGVSLAETPGFLKAPGSAPVNIAIAVSRLGRRSAFVGKLGGDNEFGHMLAGMLRKNGVADEGINFDGDREFMFYQNPSVDMLLHPDELNLEFNFDSPMDL

Secondary structure (DSSP, 8-state):
--EEEEESSSSS-TTT-S-EEEEE--HHHHHHHHHHHTT---EEEEEE-SSSHHHHHHHHHHHHTT-EEEEEEE----------TT-GGGG--GGGS-TT--TTS----

pLDDT: mean 83.13, std 13.4, range [29.64, 98.19]